Protein AF-A0A1Q9MRC0-F1 (afdb_monomer_lite)

Sequence (103 aa):
MDDDLKEILARIEKKVDTLAEVVETLKGKGAKASSEAYVKPSEKKVDHEAAEVPDSGGSRTKCPKCGSLKVTAHKDMKRVLSYSGGIPIYATKTVCNQCSNEW

Secondary structure (DSSP, 8-state):
--HHHHHHHHHHHHHHHHHHHHHHHHHTT-------------S-------------S------TTT--S-EEEEEEEEEEEEEETTEEEEEEEEEETTT--B-

Foldseek 3Di:
DVPVVVVVVVVVVVVVVVVVVVVVVVVVPDDDDDDDDDDDDDDDDPDDDPPPPDPPDDDQDADPPPRDSQKDKDFDPVAFPDADPNRTDTDIWIAHPPPRDID

Radius of gyration: 22.8 Å; chains: 1; bounding box: 51×38×60 Å

pLDDT: mean 76.34, std 22.1, range [34.84, 95.62]

Structure (mmCIF, N/CA/C/O backbone):
data_AF-A0A1Q9MRC0-F1
#
_entry.id   AF-A0A1Q9MRC0-F1
#
loop_
_atom_site.group_PDB
_atom_site.id
_atom_site.type_symbol
_atom_site.label_atom_id
_atom_site.label_alt_id
_atom_site.label_comp_id
_atom_site.label_asym_id
_atom_site.label_entity_id
_atom_site.label_seq_id
_atom_site.pdbx_PDB_ins_code
_atom_site.Cartn_x
_atom_site.Cartn_y
_atom_site.Cartn_z
_atom_site.occupancy
_atom_site.B_iso_or_equiv
_atom_site.auth_seq_id
_atom_site.auth_comp_id
_atom_site.auth_asym_id
_atom_site.auth_atom_id
_atom_site.pdbx_PDB_model_num
ATOM 1 N N . MET A 1 1 ? 25.679 11.213 27.982 1.00 60.16 1 MET A N 1
ATOM 2 C CA . MET A 1 1 ? 24.284 10.800 27.712 1.00 60.16 1 MET A CA 1
ATOM 3 C C . MET A 1 1 ? 23.517 11.874 26.937 1.00 60.16 1 MET A C 1
ATOM 5 O O . MET A 1 1 ? 22.438 11.596 26.438 1.00 60.16 1 MET A O 1
ATOM 9 N N . ASP A 1 2 ? 24.078 13.078 26.793 1.00 78.31 2 ASP A N 1
ATOM 10 C CA . ASP A 1 2 ? 23.456 14.215 26.103 1.00 78.31 2 ASP A CA 1
ATOM 11 C C . ASP A 1 2 ? 23.805 14.313 24.609 1.00 78.31 2 ASP A C 1
ATOM 13 O O . ASP A 1 2 ? 23.168 15.070 23.883 1.00 78.31 2 ASP A O 1
ATOM 17 N N . ASP A 1 3 ? 24.822 13.581 24.147 1.00 85.88 3 ASP A N 1
ATOM 18 C CA . ASP A 1 3 ? 25.311 13.655 22.763 1.00 85.88 3 ASP A CA 1
ATOM 19 C C . ASP A 1 3 ? 24.386 12.902 21.794 1.00 85.88 3 ASP A C 1
ATOM 21 O O . ASP A 1 3 ? 23.924 13.466 20.803 1.00 85.88 3 ASP A O 1
ATOM 25 N N . ASP A 1 4 ? 23.967 11.687 22.164 1.00 89.25 4 ASP A N 1
ATOM 26 C CA . ASP A 1 4 ? 22.972 10.906 21.419 1.00 89.25 4 ASP A CA 1
ATOM 27 C C . ASP A 1 4 ? 21.626 11.637 21.302 1.00 89.25 4 ASP A C 1
ATOM 29 O O . ASP A 1 4 ? 20.961 11.590 20.267 1.00 89.25 4 ASP A O 1
ATOM 33 N N . LEU A 1 5 ? 21.223 12.360 22.353 1.00 91.56 5 LEU A N 1
ATOM 34 C CA . LEU A 1 5 ? 19.981 13.133 22.346 1.00 91.56 5 LEU A CA 1
ATOM 35 C C . LEU A 1 5 ? 20.054 14.309 21.361 1.00 91.56 5 LEU A C 1
ATOM 37 O O . LEU A 1 5 ? 19.077 14.586 20.664 1.00 91.56 5 LEU A O 1
ATOM 41 N N . LYS A 1 6 ? 21.216 14.966 21.260 1.00 91.50 6 LYS A N 1
ATOM 42 C CA . LYS A 1 6 ? 21.465 16.026 20.271 1.00 91.50 6 LYS A CA 1
ATOM 43 C C . LYS A 1 6 ? 21.470 15.476 18.849 1.00 91.50 6 LYS A C 1
ATOM 45 O O . LYS A 1 6 ? 20.886 16.100 17.965 1.00 91.50 6 LYS A O 1
ATOM 50 N N . GLU A 1 7 ? 22.055 14.300 18.627 1.00 94.69 7 GLU A N 1
ATOM 51 C CA . GLU A 1 7 ? 22.030 13.652 17.312 1.00 94.69 7 GLU A CA 1
ATOM 52 C C . GLU A 1 7 ? 20.595 13.302 16.885 1.00 94.69 7 GLU A C 1
ATOM 54 O O . GLU A 1 7 ? 20.190 13.551 15.745 1.00 94.69 7 GLU A O 1
ATOM 59 N N . ILE A 1 8 ? 19.792 12.767 17.808 1.00 93.25 8 ILE A N 1
ATOM 60 C CA . ILE A 1 8 ? 18.389 12.438 17.545 1.00 93.25 8 ILE A CA 1
ATOM 61 C C . ILE A 1 8 ? 17.588 13.702 17.210 1.00 93.25 8 ILE A C 1
ATOM 63 O O . ILE A 1 8 ? 16.828 13.685 16.239 1.00 93.25 8 ILE A O 1
ATOM 67 N N . LEU A 1 9 ? 17.781 14.796 17.953 1.00 94.00 9 LEU A N 1
ATOM 68 C CA . LEU A 1 9 ? 17.117 16.076 17.688 1.00 94.00 9 LEU A CA 1
ATOM 69 C C . LEU A 1 9 ? 17.470 16.620 16.297 1.00 94.00 9 LEU A C 1
ATOM 71 O O . LEU A 1 9 ? 16.561 16.897 15.515 1.00 94.00 9 LEU A O 1
ATOM 75 N N . ALA A 1 10 ? 18.753 16.630 15.929 1.00 93.69 10 ALA A N 1
ATOM 76 C CA . ALA A 1 10 ? 19.196 17.074 14.605 1.00 93.69 10 ALA A CA 1
ATOM 77 C C . ALA A 1 10 ? 18.596 16.225 13.464 1.00 93.69 10 ALA A C 1
ATOM 79 O O . ALA A 1 10 ? 18.244 16.726 12.391 1.00 93.69 10 ALA A O 1
ATOM 80 N N . ARG A 1 11 ? 18.434 14.912 13.683 1.00 94.00 11 ARG A N 1
ATOM 81 C CA . ARG A 1 11 ? 17.785 14.012 12.715 1.00 94.00 11 ARG A CA 1
ATOM 82 C C . ARG A 1 11 ? 16.282 14.257 12.600 1.00 94.00 11 ARG A C 1
ATOM 84 O O . ARG A 1 11 ? 15.729 14.010 11.526 1.00 94.00 11 ARG A O 1
ATOM 9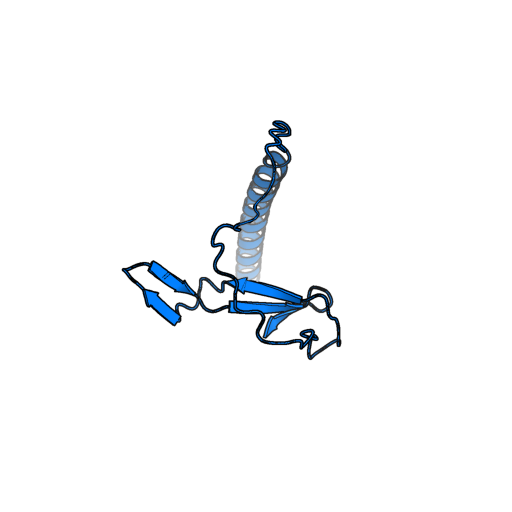1 N N . ILE A 1 12 ? 15.620 14.682 13.675 1.00 94.56 12 ILE A N 1
ATOM 92 C CA . ILE A 1 12 ? 14.196 15.032 13.666 1.00 94.56 12 ILE A CA 1
ATOM 93 C C . ILE A 1 12 ? 13.990 16.340 12.902 1.00 94.56 12 ILE A C 1
ATOM 95 O O . ILE A 1 12 ? 13.159 16.356 11.997 1.00 94.56 12 ILE A O 1
ATOM 99 N N . GLU A 1 13 ? 14.784 17.375 13.182 1.00 95.12 13 GLU A N 1
ATOM 100 C CA . GLU A 1 13 ? 14.708 18.674 12.494 1.00 95.12 13 GLU A CA 1
ATOM 101 C C . GLU A 1 13 ? 14.826 18.501 10.974 1.00 95.12 13 GLU A C 1
ATOM 103 O O . GLU A 1 13 ? 13.902 18.840 10.237 1.00 95.12 13 GLU A O 1
ATOM 108 N N . LYS A 1 14 ? 15.858 17.784 10.510 1.00 93.94 14 LYS A N 1
ATOM 109 C CA . LYS A 1 14 ? 16.056 17.504 9.078 1.00 93.94 14 LYS A CA 1
ATOM 110 C C . LYS A 1 14 ? 14.860 16.805 8.414 1.00 93.94 14 LYS A C 1
ATOM 112 O O . LYS A 1 14 ? 14.558 17.041 7.242 1.00 93.94 14 LYS A O 1
ATOM 117 N N . LYS A 1 15 ? 14.189 15.899 9.134 1.00 94.00 15 LYS A N 1
ATOM 118 C CA . LYS A 1 15 ? 13.003 15.195 8.621 1.00 94.00 15 LYS A CA 1
ATOM 119 C C . LYS A 1 15 ? 11.777 16.103 8.561 1.00 94.00 15 LYS A C 1
ATOM 121 O O . LYS A 1 15 ? 10.967 15.926 7.654 1.00 94.00 15 LYS A O 1
ATOM 126 N N . VAL A 1 16 ? 11.638 17.039 9.500 1.00 95.50 16 VAL A N 1
ATOM 127 C CA . VAL A 1 16 ? 10.541 18.015 9.521 1.00 95.50 16 VAL A CA 1
ATOM 128 C C . VAL A 1 16 ? 10.653 18.972 8.335 1.00 95.50 16 VAL A C 1
ATOM 130 O O . VAL A 1 16 ? 9.658 19.145 7.633 1.00 95.50 16 VAL A O 1
ATOM 133 N N . ASP A 1 17 ? 11.850 19.483 8.031 1.00 93.25 17 ASP A N 1
ATOM 134 C CA . ASP A 1 17 ? 12.082 20.310 6.835 1.00 93.25 17 ASP A CA 1
ATOM 135 C C . ASP A 1 17 ? 11.722 19.560 5.546 1.00 93.25 17 ASP A C 1
ATOM 137 O O . ASP A 1 17 ? 10.945 20.045 4.724 1.00 93.25 17 ASP A O 1
ATOM 141 N N . THR A 1 18 ? 12.192 18.314 5.416 1.00 92.12 18 THR A N 1
ATOM 142 C CA . THR A 1 18 ? 11.896 17.474 4.240 1.00 92.12 18 THR A CA 1
ATOM 143 C C . THR A 1 18 ? 10.386 17.250 4.067 1.00 92.12 18 THR A C 1
ATOM 145 O O . THR A 1 18 ? 9.865 17.247 2.952 1.00 92.12 18 THR A O 1
ATOM 148 N N . LEU A 1 19 ? 9.657 17.046 5.169 1.00 90.12 19 LEU A N 1
ATOM 149 C CA . LEU A 1 19 ? 8.204 16.872 5.140 1.00 90.12 19 LEU A CA 1
ATOM 150 C C . LEU A 1 19 ? 7.479 18.160 4.737 1.00 90.12 19 LEU A C 1
ATOM 152 O O . LEU A 1 19 ? 6.497 18.081 3.998 1.00 90.12 19 LEU A O 1
ATOM 156 N N . ALA A 1 20 ? 7.957 19.326 5.178 1.00 90.88 20 ALA A N 1
ATOM 157 C CA . ALA A 1 20 ? 7.383 20.613 4.798 1.00 90.88 20 ALA A CA 1
ATOM 158 C C . ALA A 1 20 ? 7.475 20.845 3.278 1.00 90.88 20 ALA A C 1
ATOM 160 O O . ALA A 1 20 ? 6.472 21.193 2.652 1.00 90.88 20 ALA A O 1
ATOM 161 N N . GLU A 1 21 ? 8.620 20.546 2.658 1.00 87.62 21 GLU A N 1
ATOM 162 C CA . GLU A 1 21 ? 8.796 20.661 1.202 1.00 87.62 21 GLU A CA 1
ATOM 163 C C . GLU A 1 21 ? 7.855 19.730 0.415 1.00 87.62 21 GLU A C 1
ATOM 165 O O . GLU A 1 21 ? 7.268 20.115 -0.604 1.00 87.62 21 GLU A O 1
ATOM 170 N N . VAL A 1 22 ? 7.652 18.502 0.905 1.00 85.56 22 VAL A N 1
ATOM 171 C CA . VAL A 1 22 ? 6.725 17.537 0.290 1.00 85.56 22 VAL A CA 1
ATOM 172 C C . VAL A 1 22 ? 5.275 18.019 0.393 1.00 85.56 22 VAL A C 1
ATOM 174 O O . VAL A 1 22 ? 4.522 17.902 -0.576 1.00 85.56 22 VAL A O 1
ATOM 177 N N . VAL A 1 23 ? 4.873 18.587 1.532 1.00 87.19 23 VAL A N 1
ATOM 178 C CA . VAL A 1 23 ? 3.515 19.120 1.732 1.00 87.19 23 VAL A CA 1
ATOM 179 C C . VAL A 1 23 ? 3.233 20.289 0.786 1.00 87.19 23 VAL A C 1
ATOM 181 O O . VAL A 1 23 ? 2.170 20.317 0.160 1.00 87.19 23 VAL A O 1
ATOM 184 N N . GLU A 1 24 ? 4.182 21.207 0.615 1.00 83.75 24 GLU A N 1
ATOM 185 C CA . GLU A 1 24 ? 4.034 22.331 -0.317 1.00 83.75 24 GLU A CA 1
ATOM 186 C C . GLU A 1 24 ? 3.984 21.856 -1.781 1.00 83.75 24 GLU A C 1
ATOM 188 O O . GLU A 1 24 ? 3.141 22.307 -2.561 1.00 83.75 24 GLU A O 1
ATOM 193 N N . THR A 1 25 ? 4.778 20.841 -2.137 1.00 75.25 25 THR A N 1
ATOM 194 C CA . THR A 1 25 ? 4.734 20.211 -3.470 1.00 75.25 25 THR A CA 1
ATOM 195 C C . THR A 1 25 ? 3.376 19.556 -3.766 1.00 75.25 25 THR A C 1
ATOM 197 O O . THR A 1 25 ? 2.907 19.562 -4.908 1.00 75.25 25 THR A O 1
ATOM 200 N N . LEU A 1 26 ? 2.721 18.988 -2.750 1.00 76.06 26 LEU A N 1
ATOM 201 C CA . LEU A 1 26 ? 1.418 18.334 -2.895 1.00 76.06 26 LEU A CA 1
ATOM 202 C C . LEU A 1 26 ? 0.251 19.331 -2.918 1.00 76.06 26 LEU A C 1
ATOM 204 O O . LEU A 1 26 ? -0.702 19.117 -3.670 1.00 76.06 26 LEU A O 1
ATOM 208 N N . LYS A 1 27 ? 0.334 20.447 -2.182 1.00 73.75 27 LYS A N 1
ATOM 209 C CA . LYS A 1 27 ? -0.665 21.531 -2.244 1.00 73.75 27 LYS A CA 1
ATOM 210 C C . LYS A 1 27 ? -0.788 22.150 -3.640 1.00 73.75 27 LYS A C 1
ATOM 212 O O . LYS A 1 27 ? -1.888 22.532 -4.030 1.00 73.75 27 LYS A O 1
ATOM 217 N N . GLY A 1 28 ? 0.298 22.199 -4.415 1.00 55.75 28 GLY A N 1
ATOM 218 C CA . GLY A 1 28 ? 0.304 22.751 -5.777 1.00 55.75 28 GLY A CA 1
ATOM 219 C C . GLY A 1 28 ? -0.318 21.864 -6.868 1.00 55.75 28 GLY A C 1
ATOM 220 O O . GLY A 1 28 ? -0.492 22.325 -7.993 1.00 55.75 28 GLY A O 1
ATOM 221 N N . LYS A 1 29 ? -0.664 20.599 -6.578 1.00 53.31 29 LYS A N 1
ATOM 222 C CA . LYS A 1 29 ? -1.204 19.633 -7.562 1.00 53.31 29 LYS A CA 1
ATOM 223 C C . LYS A 1 29 ? -2.704 19.347 -7.400 1.00 53.31 29 LYS A C 1
ATOM 225 O O . LYS A 1 29 ? -3.187 18.287 -7.796 1.00 53.31 29 LYS A O 1
ATOM 230 N N . GLY A 1 30 ? -3.455 20.306 -6.862 1.00 52.16 30 GLY A N 1
ATOM 231 C CA . GLY A 1 30 ? -4.917 20.316 -6.903 1.00 52.16 30 GLY A CA 1
ATOM 232 C C . GLY A 1 30 ? -5.451 21.049 -8.141 1.00 52.16 30 GLY A C 1
ATOM 233 O O . GLY A 1 30 ? -5.142 22.215 -8.338 1.00 52.16 30 GLY A O 1
ATOM 234 N N . ALA A 1 31 ? -6.309 20.367 -8.909 1.00 49.06 31 ALA A N 1
ATOM 235 C CA . ALA A 1 31 ? -7.185 20.880 -9.975 1.00 49.06 31 ALA A CA 1
ATOM 236 C C . ALA A 1 31 ? -6.586 21.133 -11.379 1.00 49.06 31 ALA A C 1
ATOM 238 O O . ALA A 1 31 ? -6.202 22.242 -11.731 1.00 49.06 31 ALA A O 1
ATOM 239 N N . LYS A 1 32 ? -6.729 20.127 -12.256 1.00 39.59 32 LYS A N 1
ATOM 240 C CA . LYS A 1 32 ? -7.431 20.302 -13.544 1.00 39.59 32 LYS A CA 1
ATOM 241 C C . LYS A 1 32 ? -8.317 19.086 -13.815 1.00 39.59 32 LYS A C 1
ATOM 243 O O . LYS A 1 32 ? -7.880 18.084 -14.369 1.00 39.59 32 LYS A O 1
ATOM 248 N N . ALA A 1 33 ? -9.577 19.203 -13.402 1.00 50.00 33 ALA A N 1
ATOM 249 C CA . ALA A 1 33 ? -10.676 18.548 -14.090 1.00 50.00 33 ALA A CA 1
ATOM 250 C C . ALA A 1 33 ? -10.825 19.252 -15.449 1.00 50.00 33 ALA A C 1
ATOM 252 O O . ALA A 1 33 ? -11.041 20.461 -15.479 1.00 50.00 33 ALA A O 1
ATOM 253 N N . SER A 1 34 ? -10.649 18.523 -16.552 1.00 40.31 34 SER A N 1
ATOM 254 C CA . SER A 1 34 ? -11.017 19.005 -17.884 1.00 40.31 34 SER A CA 1
ATOM 255 C C . SER A 1 34 ? -12.364 18.390 -18.233 1.00 40.31 34 SER A C 1
ATOM 257 O O . SER A 1 34 ? -12.463 17.190 -18.487 1.00 40.31 34 SER A O 1
ATOM 259 N N . SER A 1 35 ? -13.397 19.221 -18.167 1.00 47.34 35 SER A N 1
ATOM 260 C CA . SER A 1 35 ? -14.694 19.000 -18.791 1.00 47.34 35 SER A CA 1
ATOM 261 C C . SER A 1 35 ? -14.594 19.108 -20.321 1.00 47.34 35 SER A C 1
ATOM 263 O O . SER A 1 35 ? -13.635 19.669 -20.844 1.00 47.34 35 SER A O 1
ATOM 265 N N . GLU A 1 36 ? -15.634 18.590 -20.987 1.00 39.44 36 GLU A N 1
ATOM 266 C CA . GLU A 1 36 ? -16.029 18.780 -22.398 1.00 39.44 36 GLU A CA 1
ATOM 267 C C . GLU A 1 36 ? -15.322 17.970 -23.498 1.00 39.44 36 GLU A C 1
ATOM 269 O O . GLU A 1 36 ? -14.278 18.338 -24.017 1.00 39.44 36 GLU A O 1
ATOM 274 N N . ALA A 1 37 ? -16.012 16.928 -23.980 1.00 34.84 37 ALA A N 1
ATOM 275 C CA . ALA A 1 37 ? -16.760 17.034 -25.239 1.00 34.84 37 ALA A CA 1
ATOM 276 C C . ALA A 1 37 ? -17.741 15.855 -25.382 1.00 34.84 37 ALA A C 1
ATOM 278 O O . ALA A 1 37 ? -17.362 14.690 -25.471 1.00 34.84 37 ALA A O 1
ATOM 279 N N . TYR A 1 38 ? -19.029 16.183 -25.388 1.00 46.25 38 TYR A N 1
ATOM 280 C CA . TYR A 1 38 ? -20.132 15.295 -25.732 1.00 46.25 38 TYR A CA 1
ATOM 281 C C . TYR A 1 38 ? -20.072 14.962 -27.228 1.00 46.25 38 TYR A C 1
ATOM 283 O O . TYR A 1 38 ? -20.249 15.849 -28.058 1.00 46.25 38 TYR A O 1
ATOM 291 N N . VAL A 1 39 ? -19.884 13.689 -27.579 1.00 38.72 39 VAL A N 1
ATOM 292 C CA . VAL A 1 39 ? -20.232 13.166 -28.907 1.00 38.72 39 VAL A CA 1
ATOM 293 C C . VAL A 1 39 ? -21.062 11.910 -28.692 1.00 38.72 39 VAL A C 1
ATOM 295 O O . VAL A 1 39 ? -20.569 10.883 -28.233 1.00 38.72 39 VAL A O 1
ATOM 298 N N . LYS A 1 40 ? -22.355 12.022 -28.993 1.00 54.50 40 LYS A N 1
ATOM 299 C CA . LYS A 1 40 ? -23.301 10.910 -29.042 1.00 54.50 40 LYS A CA 1
ATOM 300 C C . LYS A 1 40 ? -23.404 10.448 -30.497 1.00 54.50 40 LYS A C 1
ATOM 302 O O . LYS A 1 40 ? -23.916 11.203 -31.320 1.00 54.50 40 LYS A O 1
ATOM 307 N N . PRO A 1 41 ? -22.950 9.230 -30.813 1.00 37.69 41 PRO A N 1
ATOM 308 C CA . PRO A 1 41 ? -23.585 8.437 -31.857 1.00 37.69 41 PRO A CA 1
ATOM 309 C C . PRO A 1 41 ? -24.034 7.088 -31.286 1.00 37.69 41 PRO A C 1
ATOM 311 O O . PRO A 1 41 ? -23.409 6.513 -30.398 1.00 37.69 41 PRO A O 1
ATOM 314 N N . SER A 1 42 ? -25.183 6.643 -31.773 1.00 45.84 42 SER A N 1
ATOM 315 C CA . SER A 1 42 ? -25.944 5.483 -31.329 1.00 45.84 42 SER A CA 1
ATOM 316 C C . SER A 1 42 ? -25.158 4.177 -31.158 1.00 45.84 42 SER A C 1
ATOM 318 O O . SER A 1 42 ? -24.275 3.842 -31.936 1.00 45.84 42 SER A O 1
ATOM 320 N N . GLU A 1 43 ? -25.604 3.413 -30.156 1.00 51.81 43 GLU A N 1
ATOM 321 C CA . GLU A 1 43 ? -25.796 1.955 -30.199 1.00 51.81 43 GLU A CA 1
ATOM 322 C C . GLU A 1 43 ? -24.649 1.079 -30.734 1.00 51.81 43 GLU A C 1
ATOM 324 O O . GLU A 1 43 ? -24.673 0.607 -31.865 1.00 51.81 43 GLU A O 1
ATOM 329 N N . LYS A 1 44 ? -23.719 0.729 -29.840 1.00 44.84 44 LYS A N 1
ATOM 330 C CA . LYS A 1 44 ? -23.380 -0.660 -29.452 1.00 44.84 44 LYS A CA 1
ATOM 331 C C . LYS A 1 44 ? -22.188 -0.606 -28.501 1.00 44.84 44 LYS A C 1
ATOM 333 O O . LYS A 1 44 ? -21.072 -0.305 -28.904 1.00 44.84 44 LYS A O 1
ATOM 338 N N . LYS A 1 45 ? -22.440 -0.860 -27.215 1.00 37.75 45 LYS A N 1
ATOM 339 C CA . LYS A 1 45 ? -21.394 -0.934 -26.191 1.00 37.75 45 LYS A CA 1
ATOM 340 C C . LYS A 1 45 ? -20.589 -2.217 -26.406 1.00 37.75 45 LYS A C 1
ATOM 342 O O . LYS A 1 45 ? -21.083 -3.295 -26.096 1.00 37.75 45 LYS A O 1
ATOM 347 N N . VAL A 1 46 ? -19.384 -2.088 -26.945 1.00 41.81 46 VAL A N 1
ATOM 348 C CA . VAL A 1 46 ? -18.311 -3.071 -26.777 1.00 41.81 46 VAL A CA 1
ATOM 349 C C . VAL A 1 46 ? -17.261 -2.338 -25.960 1.00 41.81 46 VAL A C 1
ATOM 351 O O . VAL A 1 46 ? -16.622 -1.409 -26.451 1.00 41.81 46 VAL A O 1
ATOM 354 N N . ASP A 1 47 ? -17.250 -2.650 -24.667 1.00 37.88 47 ASP A N 1
ATOM 355 C CA . ASP A 1 47 ? -16.376 -2.036 -23.680 1.00 37.88 47 ASP A CA 1
ATOM 356 C C . ASP A 1 47 ? -14.934 -2.492 -23.911 1.00 37.88 47 ASP A C 1
ATOM 358 O O . ASP A 1 47 ? -14.661 -3.636 -24.274 1.00 37.88 47 ASP A O 1
ATOM 362 N N . HIS A 1 48 ? -14.042 -1.522 -23.785 1.00 36.34 48 HIS A N 1
ATOM 363 C CA . HIS A 1 48 ? -12.610 -1.624 -23.971 1.00 36.34 48 HIS A CA 1
ATOM 364 C C . HIS A 1 48 ? -12.000 -2.379 -22.788 1.00 36.34 48 HIS A C 1
ATOM 366 O O . HIS A 1 48 ? -12.242 -2.017 -21.642 1.00 36.34 48 HIS A O 1
ATOM 372 N N . GLU A 1 49 ? -11.139 -3.352 -23.082 1.00 43.84 49 GLU A N 1
ATOM 373 C CA . GLU A 1 49 ? -10.261 -4.058 -22.145 1.00 43.84 49 GLU A CA 1
ATOM 374 C C . GLU A 1 49 ? -9.487 -3.100 -21.214 1.00 43.84 49 GLU A C 1
ATOM 376 O O . GLU A 1 49 ? -8.349 -2.701 -21.465 1.00 43.84 49 GLU A O 1
ATOM 381 N N . ALA A 1 50 ? -10.082 -2.770 -20.071 1.00 41.62 50 ALA A N 1
ATOM 382 C CA . ALA A 1 50 ? -9.356 -2.776 -18.817 1.00 41.62 50 ALA A CA 1
ATOM 383 C C . ALA A 1 50 ? -9.367 -4.231 -18.361 1.00 41.62 50 ALA A C 1
ATOM 385 O O . ALA A 1 50 ? -10.430 -4.830 -18.305 1.00 41.62 50 ALA A O 1
ATOM 386 N N . ALA A 1 51 ? -8.204 -4.816 -18.076 1.00 43.38 51 ALA A N 1
ATOM 387 C CA . ALA A 1 51 ? -8.118 -6.150 -17.498 1.00 43.38 51 ALA A CA 1
ATOM 388 C C . ALA A 1 51 ? -8.868 -6.173 -16.157 1.00 43.38 51 ALA A C 1
ATOM 390 O O . ALA A 1 51 ? -8.329 -5.840 -15.097 1.00 43.38 51 ALA A O 1
ATOM 391 N N . GLU A 1 52 ? -10.143 -6.516 -16.255 1.00 40.62 52 GLU A N 1
ATOM 392 C CA . GLU A 1 52 ? -11.057 -6.837 -15.187 1.00 40.62 52 GLU A CA 1
ATOM 393 C C . GLU A 1 52 ? -10.416 -8.020 -14.472 1.00 40.62 52 GLU A C 1
ATOM 395 O O . GLU A 1 52 ? -10.247 -9.103 -15.036 1.00 40.62 52 GLU A O 1
ATOM 400 N N . VAL A 1 53 ? -9.983 -7.813 -13.229 1.00 50.44 53 VAL A N 1
ATOM 401 C CA . VAL A 1 53 ? -9.827 -8.950 -12.323 1.00 50.44 53 VAL A CA 1
ATOM 402 C C . VAL A 1 53 ? -11.172 -9.669 -12.357 1.00 50.44 53 VAL A C 1
ATOM 404 O O . VAL A 1 53 ? -12.177 -9.011 -12.082 1.00 50.44 53 VAL A O 1
ATOM 407 N N . PRO A 1 54 ? -11.220 -10.951 -12.754 1.00 41.38 54 PRO A N 1
ATOM 408 C CA . PRO A 1 54 ? -12.477 -11.634 -12.984 1.00 41.38 54 PRO A CA 1
ATOM 409 C C . PRO A 1 54 ? -13.302 -11.556 -11.703 1.00 41.38 54 PRO A C 1
ATOM 411 O O . PRO A 1 54 ? -12.920 -12.128 -10.678 1.00 41.38 54 PRO A O 1
ATOM 414 N N . ASP A 1 55 ? -14.427 -10.841 -11.778 1.00 47.75 55 ASP A N 1
ATOM 415 C CA . ASP A 1 55 ? -15.539 -10.938 -10.837 1.00 47.75 55 ASP A CA 1
ATOM 416 C C . ASP A 1 55 ? -16.095 -12.361 -10.959 1.00 47.75 55 ASP A C 1
ATOM 418 O O . ASP A 1 55 ? -17.075 -12.654 -11.639 1.00 47.75 55 ASP A O 1
ATOM 422 N N . SER A 1 56 ? -15.372 -13.304 -10.363 1.00 43.53 56 SER A N 1
ATOM 423 C CA . SER A 1 56 ? -15.815 -14.676 -10.193 1.00 43.53 56 SER A CA 1
ATOM 424 C C . SER A 1 56 ? -16.756 -14.698 -8.996 1.00 43.53 56 SER A C 1
ATOM 426 O O . SER A 1 56 ? -16.356 -15.012 -7.880 1.00 43.53 56 SER A O 1
ATOM 428 N N . GLY A 1 57 ? -18.012 -14.327 -9.233 1.00 38.22 57 GLY A N 1
ATOM 429 C CA . GLY A 1 57 ? -19.152 -14.776 -8.441 1.00 38.22 57 GLY A CA 1
ATOM 430 C C . GLY A 1 57 ? -19.238 -14.260 -6.999 1.00 38.22 57 GLY A C 1
ATOM 431 O O . GLY A 1 57 ? -18.856 -14.928 -6.040 1.00 38.22 57 GLY A O 1
ATOM 432 N N . GLY A 1 58 ? -19.922 -13.129 -6.821 1.00 44.94 58 GLY A N 1
ATOM 433 C CA . GLY A 1 58 ? -20.972 -13.015 -5.796 1.00 44.94 58 GLY A CA 1
ATOM 434 C C . GLY A 1 58 ? -20.570 -12.973 -4.316 1.00 44.94 58 GLY A C 1
ATOM 435 O O . GLY A 1 58 ? -21.454 -12.994 -3.461 1.00 44.94 58 GLY A O 1
ATOM 436 N N . SER A 1 59 ? -19.287 -12.872 -3.972 1.00 59.62 59 SER A N 1
ATOM 437 C CA . SER A 1 59 ? -18.851 -12.786 -2.574 1.00 59.62 59 SER A CA 1
ATOM 438 C C . SER A 1 59 ? -18.366 -11.380 -2.246 1.00 59.62 59 SER A C 1
ATOM 440 O O . SER A 1 59 ? -17.236 -11.003 -2.530 1.00 59.62 59 SER A O 1
ATOM 442 N N . ARG A 1 60 ? -19.233 -10.585 -1.613 1.00 77.25 60 ARG A N 1
ATOM 443 C CA . ARG A 1 60 ? -18.867 -9.290 -1.022 1.00 77.25 60 ARG A CA 1
ATOM 444 C C . ARG A 1 60 ? -17.718 -9.495 -0.020 1.00 77.25 60 ARG A C 1
ATOM 446 O O . ARG A 1 60 ? -17.961 -9.961 1.094 1.00 77.25 60 ARG A O 1
ATOM 453 N N . THR A 1 61 ? -16.489 -9.143 -0.403 1.00 82.50 61 THR A N 1
ATOM 454 C CA . THR A 1 61 ? -15.305 -9.240 0.463 1.00 82.50 61 THR A CA 1
ATOM 455 C C . THR A 1 61 ? -15.500 -8.384 1.713 1.00 82.50 61 THR A C 1
ATOM 457 O O . THR A 1 61 ? -15.612 -7.160 1.641 1.00 82.50 61 THR A O 1
ATOM 460 N N . LYS A 1 62 ? -15.560 -9.038 2.876 1.00 90.44 62 LYS A N 1
ATOM 461 C CA . LYS A 1 62 ? -15.641 -8.390 4.189 1.00 90.44 62 LYS A CA 1
ATOM 462 C C . LYS A 1 62 ? -14.264 -8.356 4.826 1.00 90.44 62 LYS A C 1
ATOM 464 O O . LYS A 1 62 ? -13.511 -9.321 4.747 1.00 90.44 62 LYS A O 1
ATOM 469 N N . CYS A 1 63 ? -13.961 -7.264 5.515 1.00 93.50 63 CYS A N 1
ATOM 470 C CA . CYS A 1 63 ? -12.769 -7.191 6.337 1.00 93.50 63 CYS A CA 1
ATOM 471 C C . CYS A 1 63 ? -12.844 -8.235 7.467 1.00 93.50 63 CYS A C 1
ATOM 473 O O . CYS A 1 63 ? -13.800 -8.195 8.245 1.00 93.50 63 CYS A O 1
ATOM 475 N N . PRO A 1 64 ? -11.833 -9.107 7.630 1.00 92.75 64 PRO A N 1
ATOM 476 C CA . PRO A 1 64 ? -11.835 -10.136 8.673 1.00 92.75 64 PRO A CA 1
ATOM 477 C C . PRO A 1 64 ? -11.744 -9.557 10.092 1.00 92.75 64 PRO A C 1
ATOM 479 O O . PRO A 1 64 ? -12.100 -10.227 11.054 1.00 92.75 64 PRO A O 1
ATOM 482 N N . LYS A 1 65 ? -11.286 -8.306 10.232 1.00 94.38 65 LYS A N 1
ATOM 483 C CA . LYS A 1 65 ? -11.092 -7.648 11.531 1.00 94.38 65 LYS A CA 1
ATOM 484 C C . LYS A 1 65 ? -12.315 -6.865 12.011 1.00 94.38 65 LYS A C 1
ATOM 486 O O . LYS A 1 65 ? -12.602 -6.864 13.200 1.00 94.38 65 LYS A O 1
ATOM 491 N N . CYS A 1 66 ? -13.012 -6.169 11.110 1.00 93.00 66 CYS A N 1
ATOM 492 C CA . CYS A 1 66 ? -14.125 -5.278 11.476 1.00 93.00 66 CYS A CA 1
ATOM 493 C C . CYS A 1 66 ? -15.447 -5.575 10.752 1.00 93.00 66 CYS A C 1
ATOM 495 O O . CYS A 1 66 ? -16.435 -4.883 10.978 1.00 93.00 66 CYS A O 1
ATOM 497 N N . GLY A 1 67 ? -15.475 -6.545 9.835 1.00 91.19 67 GLY A N 1
ATOM 498 C CA . GLY A 1 67 ? -16.667 -6.898 9.059 1.00 91.19 67 GLY A CA 1
ATOM 499 C C . GLY A 1 67 ? -17.077 -5.876 7.993 1.00 91.19 67 GLY A C 1
ATOM 500 O O . GLY A 1 67 ? -18.056 -6.105 7.282 1.00 91.19 67 GLY A O 1
ATOM 501 N N . SER A 1 68 ? -16.34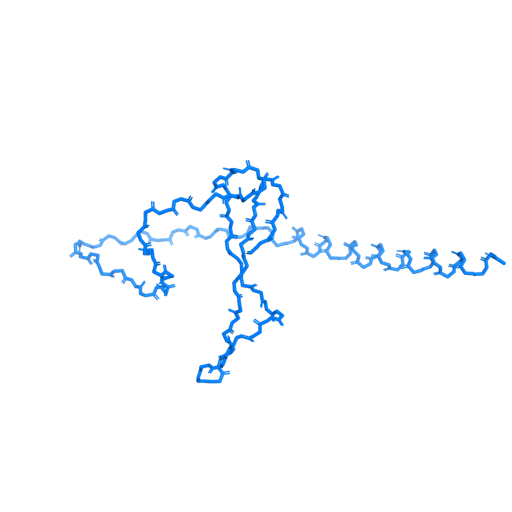6 -4.764 7.847 1.00 90.81 68 SER A N 1
ATOM 502 C CA . SER A 1 68 ? -16.658 -3.737 6.851 1.00 90.81 68 SER A CA 1
ATOM 503 C C . SER A 1 68 ? -16.520 -4.261 5.425 1.00 90.81 68 SER A C 1
ATOM 505 O O . SER A 1 68 ? -15.592 -4.999 5.104 1.00 90.81 68 SER A O 1
ATOM 507 N N . LEU A 1 69 ? -17.422 -3.808 4.561 1.00 91.81 69 LEU A N 1
ATOM 508 C CA . LEU A 1 69 ? -17.397 -4.046 3.117 1.00 91.81 69 LEU A CA 1
ATOM 509 C C . LEU A 1 69 ? -16.571 -3.000 2.357 1.00 91.81 69 LEU A C 1
ATOM 511 O O . LEU A 1 69 ? -16.369 -3.123 1.154 1.00 91.81 69 LEU A O 1
ATOM 515 N N . LYS A 1 70 ? -16.114 -1.946 3.044 1.00 90.94 70 LYS A N 1
ATOM 516 C CA . LYS A 1 70 ? -15.285 -0.895 2.449 1.00 90.94 70 LYS A CA 1
ATOM 517 C C . LYS A 1 70 ? -13.833 -1.367 2.422 1.00 90.94 70 LYS A C 1
ATOM 519 O O . LYS A 1 70 ? -13.062 -1.072 3.339 1.00 90.94 70 LYS A O 1
ATOM 524 N N . VAL A 1 71 ? -13.486 -2.120 1.387 1.00 93.44 71 VAL A N 1
ATOM 525 C CA . VAL A 1 71 ? -12.143 -2.662 1.157 1.00 93.44 71 VAL A CA 1
ATOM 526 C C . VAL A 1 71 ? -11.632 -2.218 -0.212 1.00 93.44 71 VAL A C 1
ATOM 528 O O . VAL A 1 71 ? -12.417 -2.102 -1.150 1.00 93.44 71 VAL A O 1
ATOM 531 N N . THR A 1 72 ? -10.333 -1.954 -0.317 1.00 91.31 72 THR A N 1
ATOM 532 C CA . THR A 1 72 ? -9.667 -1.536 -1.558 1.00 91.31 72 THR A CA 1
ATOM 533 C C . THR A 1 72 ? -8.492 -2.460 -1.836 1.00 91.31 72 THR A C 1
ATOM 535 O O . THR A 1 72 ? -7.722 -2.774 -0.930 1.00 91.31 72 THR A O 1
ATOM 538 N N . ALA A 1 73 ? -8.330 -2.880 -3.087 1.00 92.00 73 ALA A N 1
ATOM 539 C CA . ALA A 1 73 ? -7.168 -3.637 -3.528 1.00 92.00 73 ALA A CA 1
ATOM 540 C C . ALA A 1 73 ? -6.093 -2.689 -4.085 1.00 92.00 73 ALA A C 1
ATOM 542 O O . ALA A 1 73 ? -6.384 -1.825 -4.912 1.00 92.00 73 ALA A O 1
ATOM 543 N N . HIS A 1 74 ? -4.845 -2.861 -3.653 1.00 90.94 74 HIS A N 1
ATOM 544 C CA . HIS A 1 74 ? -3.692 -2.098 -4.130 1.00 90.94 74 HIS A CA 1
ATOM 545 C C . HIS A 1 74 ? -2.582 -3.036 -4.602 1.00 90.94 74 HIS A C 1
ATOM 547 O O . HIS A 1 74 ? -2.339 -4.078 -3.998 1.00 90.94 74 HIS A O 1
ATOM 553 N N . LYS A 1 75 ? -1.858 -2.645 -5.655 1.00 92.00 75 LYS A N 1
ATOM 554 C CA . LYS A 1 75 ? -0.650 -3.363 -6.081 1.00 92.00 75 LYS A CA 1
ATOM 555 C C . LYS A 1 75 ? 0.478 -3.127 -5.077 1.00 92.00 75 LYS A C 1
ATOM 557 O O . LYS A 1 75 ? 0.783 -1.986 -4.730 1.00 92.00 75 LYS A O 1
ATOM 562 N N . ASP A 1 76 ? 1.117 -4.199 -4.633 1.00 92.06 76 ASP A N 1
ATOM 563 C CA . ASP A 1 76 ? 2.294 -4.154 -3.779 1.00 92.06 76 ASP A CA 1
ATOM 564 C C . ASP A 1 76 ? 3.564 -4.167 -4.636 1.00 92.06 76 ASP A C 1
ATOM 566 O O . ASP A 1 76 ? 4.104 -5.212 -4.992 1.00 92.06 76 ASP A O 1
ATOM 570 N N . MET A 1 77 ? 4.057 -2.972 -4.969 1.00 90.19 77 MET A N 1
ATOM 571 C CA . MET A 1 77 ? 5.228 -2.796 -5.841 1.00 90.19 77 MET A CA 1
ATOM 572 C C . MET A 1 77 ? 6.534 -3.379 -5.270 1.00 90.19 77 MET A C 1
ATOM 574 O O . MET A 1 77 ? 7.539 -3.437 -5.974 1.00 90.19 77 MET A O 1
ATOM 578 N N . LYS A 1 78 ? 6.538 -3.813 -4.002 1.00 92.44 78 LYS A N 1
ATOM 579 C CA . LYS A 1 78 ? 7.685 -4.463 -3.353 1.00 92.44 78 LYS A CA 1
ATOM 580 C C . LYS A 1 78 ? 7.736 -5.968 -3.614 1.00 92.44 78 LYS A C 1
ATOM 582 O O . LYS A 1 78 ? 8.793 -6.569 -3.442 1.00 92.44 78 LYS A O 1
ATOM 587 N N . ARG A 1 79 ? 6.618 -6.582 -4.010 1.00 90.69 79 ARG A N 1
ATOM 588 C CA . ARG A 1 79 ? 6.507 -8.024 -4.246 1.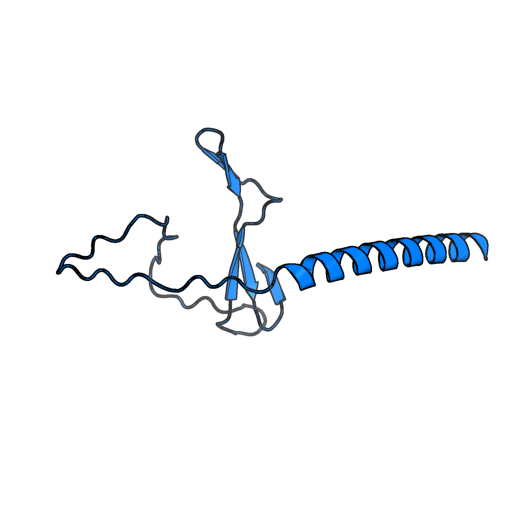00 90.69 79 ARG A CA 1
ATOM 589 C C . ARG A 1 79 ? 6.152 -8.291 -5.699 1.00 90.69 79 ARG A C 1
ATOM 591 O O . ARG A 1 79 ? 4.991 -8.216 -6.092 1.00 90.69 79 ARG A O 1
ATOM 598 N N . VAL A 1 80 ? 7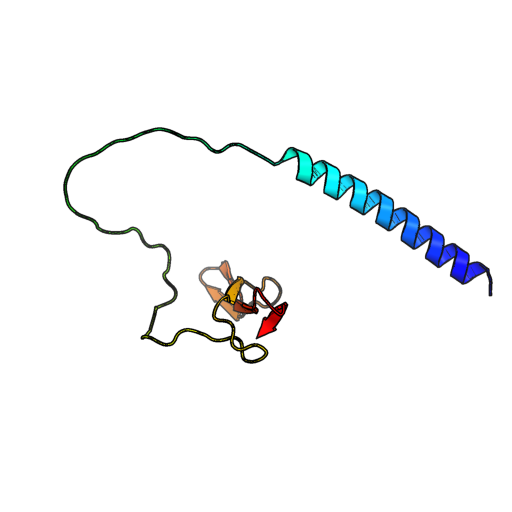.165 -8.622 -6.492 1.00 94.56 80 VAL A N 1
ATOM 599 C CA . VAL A 1 80 ? 6.981 -9.111 -7.862 1.00 94.56 80 VAL A CA 1
ATOM 600 C C . VAL A 1 80 ? 6.667 -10.604 -7.801 1.00 94.56 80 VAL A C 1
ATOM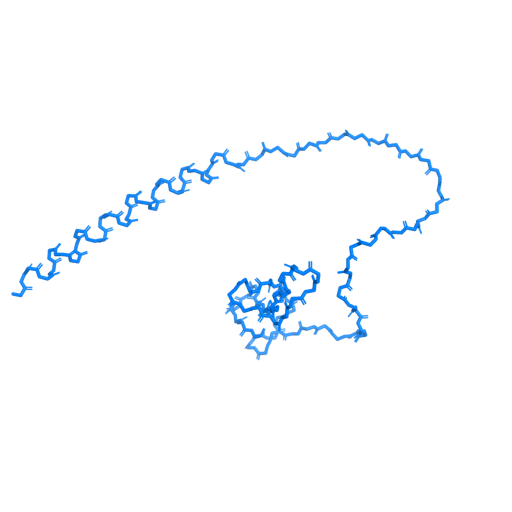 602 O O . VAL A 1 80 ? 7.414 -11.365 -7.192 1.00 94.56 80 VAL A O 1
ATOM 605 N N . LEU A 1 81 ? 5.554 -11.017 -8.405 1.00 94.12 81 LEU A N 1
ATOM 606 C CA . LEU A 1 81 ? 5.150 -12.421 -8.496 1.00 94.12 81 LEU A CA 1
ATOM 607 C C . LEU A 1 81 ? 5.794 -13.110 -9.696 1.00 94.12 81 LEU A C 1
ATOM 609 O O . LEU A 1 81 ? 6.223 -14.255 -9.609 1.00 94.12 81 LEU A O 1
ATOM 613 N N . SER A 1 82 ? 5.823 -12.424 -10.833 1.00 92.88 82 SER A N 1
ATOM 614 C CA . SER A 1 82 ? 6.365 -12.945 -12.085 1.00 92.88 82 SER A CA 1
ATOM 615 C C . SER A 1 82 ? 6.652 -11.803 -13.058 1.00 92.88 82 SER A C 1
ATOM 617 O O . SER A 1 82 ? 6.312 -10.648 -12.798 1.00 92.88 82 SER A O 1
ATOM 619 N N . TYR A 1 83 ? 7.280 -12.129 -14.183 1.00 95.62 83 TYR A N 1
ATOM 620 C CA . TYR A 1 83 ? 7.494 -11.211 -15.295 1.00 95.62 83 TYR A CA 1
ATOM 621 C C . TYR A 1 83 ? 6.782 -11.762 -16.530 1.00 95.62 83 TYR A C 1
ATOM 623 O O . TYR A 1 83 ? 6.939 -12.939 -16.853 1.00 95.62 83 TYR A O 1
ATOM 631 N N . SER A 1 84 ? 6.028 -10.917 -17.231 1.00 94.81 84 SER A N 1
ATOM 632 C CA . SER A 1 84 ? 5.384 -11.255 -18.505 1.00 94.81 84 SER A CA 1
ATOM 633 C C . SER A 1 84 ? 5.862 -10.285 -19.576 1.00 94.81 84 SER A C 1
ATOM 635 O O . SER A 1 84 ? 5.689 -9.076 -19.435 1.00 94.81 84 SER A O 1
ATOM 637 N N . GLY A 1 85 ? 6.548 -10.792 -20.605 1.00 92.94 85 GLY A N 1
ATOM 638 C CA . GLY A 1 85 ? 7.109 -9.952 -21.672 1.00 92.94 85 GLY A CA 1
ATOM 639 C C . GLY A 1 85 ? 8.076 -8.867 -21.174 1.00 92.94 85 GLY A C 1
ATOM 640 O O . GLY A 1 85 ? 8.121 -7.782 -21.740 1.00 92.94 85 GLY A O 1
ATOM 641 N N . GLY A 1 86 ? 8.802 -9.121 -20.078 1.00 92.94 86 GLY A N 1
ATOM 642 C CA . GLY A 1 86 ? 9.686 -8.133 -19.440 1.00 92.94 86 GLY A CA 1
ATOM 643 C C . GLY A 1 86 ? 8.979 -7.128 -18.520 1.00 92.94 86 GLY A C 1
ATOM 644 O O . GLY A 1 86 ? 9.645 -6.310 -17.890 1.00 92.94 86 GLY A O 1
ATOM 645 N N . ILE A 1 87 ? 7.653 -7.206 -18.383 1.00 93.75 87 ILE A N 1
ATOM 646 C CA . ILE A 1 87 ? 6.860 -6.343 -17.504 1.00 93.75 87 ILE A CA 1
ATOM 647 C C . ILE A 1 87 ? 6.663 -7.054 -16.152 1.00 93.75 87 ILE A C 1
ATOM 649 O O . ILE A 1 87 ? 6.172 -8.188 -16.136 1.00 93.75 87 ILE A O 1
ATOM 653 N N . PRO A 1 88 ? 7.027 -6.434 -15.011 1.00 94.25 88 PRO A N 1
ATOM 654 C CA . PRO A 1 88 ? 6.819 -7.033 -13.696 1.00 94.25 88 PRO A CA 1
ATOM 655 C C . PRO A 1 88 ? 5.329 -7.073 -13.328 1.00 94.25 88 PRO A C 1
ATOM 657 O O . PRO A 1 88 ? 4.631 -6.056 -13.355 1.00 94.25 88 PRO A O 1
ATOM 660 N N . ILE A 1 89 ? 4.854 -8.249 -12.922 1.00 95.19 89 ILE A N 1
ATOM 661 C CA . ILE A 1 89 ? 3.523 -8.465 -12.355 1.00 95.19 89 ILE A CA 1
ATOM 662 C C . ILE A 1 89 ? 3.653 -8.451 -10.834 1.00 95.19 89 ILE A C 1
ATOM 664 O O . ILE A 1 89 ? 4.307 -9.309 -10.241 1.00 95.19 89 ILE A O 1
ATOM 668 N N . TYR A 1 90 ? 3.021 -7.470 -10.198 1.00 95.44 90 TYR A N 1
ATOM 669 C CA . TYR A 1 90 ? 3.076 -7.280 -8.750 1.00 95.44 90 TYR A CA 1
ATOM 670 C C . TYR A 1 90 ? 1.967 -8.037 -8.021 1.00 95.44 90 TYR A C 1
ATOM 672 O O . TYR A 1 90 ? 0.865 -8.209 -8.547 1.00 95.44 90 TYR A O 1
ATOM 680 N N . ALA A 1 91 ? 2.246 -8.434 -6.781 1.00 93.75 91 ALA A N 1
ATOM 681 C CA . ALA A 1 91 ? 1.236 -8.940 -5.866 1.00 93.75 91 ALA A CA 1
ATOM 682 C C . ALA A 1 91 ? 0.175 -7.868 -5.586 1.00 93.75 91 ALA A C 1
ATOM 684 O O . ALA A 1 91 ? 0.436 -6.668 -5.680 1.00 93.75 91 ALA A O 1
ATOM 685 N N . THR A 1 92 ? -1.027 -8.301 -5.225 1.00 92.19 92 THR A N 1
ATOM 686 C CA . THR A 1 92 ? -2.110 -7.407 -4.805 1.00 92.19 92 THR A CA 1
ATOM 687 C C . THR A 1 92 ? -2.358 -7.616 -3.319 1.00 92.19 92 THR A C 1
ATOM 689 O O . THR A 1 92 ? -2.358 -8.751 -2.853 1.00 92.19 92 THR A O 1
ATOM 692 N N . LYS A 1 93 ? -2.549 -6.523 -2.583 1.00 91.31 93 LYS A N 1
ATOM 693 C CA . LYS A 1 93 ? -2.934 -6.519 -1.170 1.00 91.31 93 LYS A CA 1
ATOM 694 C C . LYS A 1 93 ? -4.293 -5.863 -1.003 1.00 91.31 93 LYS A C 1
ATOM 696 O O . LYS A 1 93 ? -4.581 -4.867 -1.673 1.00 91.31 93 LYS A O 1
ATOM 701 N N . THR A 1 94 ? -5.108 -6.390 -0.104 1.00 93.31 94 THR A N 1
ATOM 702 C CA . THR A 1 94 ? -6.418 -5.823 0.214 1.00 93.31 94 THR A CA 1
ATOM 703 C C . THR A 1 94 ? -6.320 -5.037 1.507 1.00 93.31 94 THR A C 1
ATOM 705 O O . THR A 1 94 ? -5.811 -5.540 2.500 1.00 93.31 94 THR A O 1
ATOM 708 N N . VAL A 1 95 ? -6.812 -3.801 1.512 1.00 93.81 95 VAL A N 1
ATOM 709 C CA . VAL A 1 95 ? -6.785 -2.911 2.675 1.00 93.81 95 VAL A CA 1
ATOM 710 C C . VAL A 1 95 ? -8.208 -2.513 3.044 1.00 93.81 95 VAL A C 1
ATOM 712 O O . VAL A 1 95 ? -9.005 -2.117 2.194 1.00 93.81 95 VAL A O 1
ATOM 715 N N . CYS A 1 96 ? -8.549 -2.601 4.327 1.00 94.50 96 CYS A N 1
ATOM 716 C CA . CYS A 1 96 ? -9.821 -2.091 4.826 1.00 94.50 96 CYS A CA 1
ATOM 717 C C . CYS A 1 96 ? -9.762 -0.575 5.051 1.00 94.50 96 CYS A C 1
ATOM 719 O O . CYS A 1 96 ? -8.965 -0.099 5.853 1.00 94.50 96 CYS A O 1
ATOM 721 N N . ASN A 1 97 ? -10.696 0.173 4.463 1.00 92.38 97 ASN A N 1
ATOM 722 C CA . ASN A 1 97 ? -10.784 1.632 4.606 1.00 92.38 97 ASN A CA 1
ATOM 723 C C . ASN A 1 97 ? -11.368 2.093 5.955 1.00 92.38 97 ASN A C 1
ATOM 725 O O . ASN A 1 97 ? -11.630 3.278 6.144 1.00 92.38 97 ASN A O 1
ATOM 729 N N . GLN A 1 98 ? -11.691 1.171 6.865 1.00 93.44 98 GLN A N 1
ATOM 730 C CA . GLN A 1 98 ? -12.250 1.502 8.182 1.00 93.44 98 GLN A CA 1
ATOM 731 C C . GLN A 1 98 ? -11.267 1.223 9.312 1.00 93.44 98 GLN A C 1
ATOM 733 O O . GLN A 1 98 ? -11.072 2.079 10.163 1.00 93.44 98 GLN A O 1
ATOM 738 N N . CYS A 1 99 ? -10.643 0.044 9.323 1.00 93.1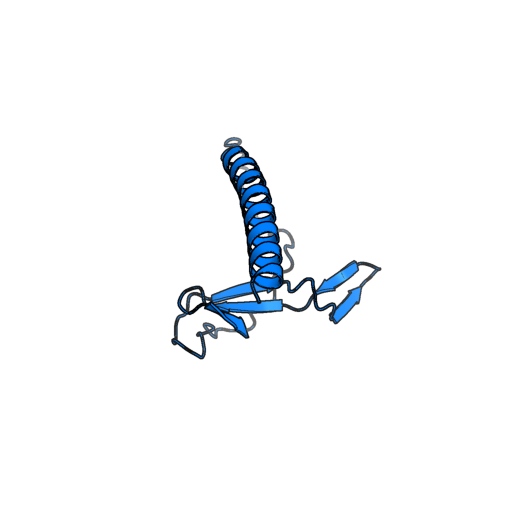9 99 CYS A N 1
ATOM 739 C CA . CYS A 1 99 ? -9.709 -0.344 10.383 1.00 93.19 99 CYS A CA 1
ATOM 740 C C . CYS A 1 99 ? -8.255 -0.466 9.907 1.00 93.19 99 CYS A C 1
ATOM 742 O O . CYS A 1 99 ? -7.420 -0.963 10.662 1.00 93.19 99 CYS A O 1
ATOM 744 N N . SER A 1 100 ? -7.976 -0.104 8.649 1.00 92.81 100 SER A N 1
ATOM 745 C CA . SER A 1 100 ? -6.646 -0.139 8.022 1.00 92.81 100 SER A CA 1
ATOM 746 C C . SER A 1 100 ? -5.950 -1.503 8.066 1.00 92.81 100 SER A C 1
ATOM 748 O O . SER A 1 100 ? -4.732 -1.582 7.969 1.00 92.81 100 SER A O 1
ATOM 750 N N . ASN A 1 101 ? -6.711 -2.591 8.229 1.00 94.19 101 ASN A N 1
ATOM 751 C CA . ASN A 1 101 ? -6.156 -3.941 8.203 1.00 94.19 101 ASN A CA 1
ATOM 752 C C . ASN A 1 101 ? -5.808 -4.328 6.767 1.00 94.19 101 ASN A C 1
ATOM 754 O O . ASN A 1 101 ? -6.644 -4.131 5.883 1.00 94.19 101 ASN A O 1
ATOM 758 N N . GLU A 1 102 ? -4.637 -4.923 6.569 1.00 92.56 102 GLU A N 1
ATOM 759 C CA . GLU A 1 102 ? -4.174 -5.451 5.285 1.00 92.56 102 GLU A CA 1
ATOM 760 C C . GLU A 1 102 ? -4.109 -6.986 5.300 1.00 92.56 102 GLU A C 1
ATOM 762 O O . GLU A 1 102 ? -3.761 -7.572 6.328 1.00 92.56 102 GLU A O 1
ATOM 767 N N . TRP A 1 103 ? -4.507 -7.629 4.197 1.00 89.62 103 TRP A N 1
ATOM 768 C CA . TRP A 1 103 ? -4.415 -9.079 3.986 1.00 89.62 103 TRP A CA 1
ATOM 769 C C . TRP A 1 103 ? -4.362 -9.449 2.499 1.00 89.62 103 TRP A C 1
ATOM 771 O O . TRP A 1 103 ? -4.728 -8.602 1.643 1.00 89.62 103 TRP A O 1
#